Protein AF-A0A512DEV1-F1 (afdb_monomer)

Structure (mmCIF, N/CA/C/O backbone):
data_AF-A0A512DEV1-F1
#
_entry.id   AF-A0A512DEV1-F1
#
loop_
_atom_site.group_PDB
_atom_site.id
_atom_site.type_symbol
_atom_site.label_atom_id
_atom_site.label_alt_id
_atom_site.label_comp_id
_atom_site.label_asym_id
_atom_site.label_entity_id
_atom_site.label_seq_id
_atom_site.pdbx_PDB_ins_code
_atom_site.Cartn_x
_atom_site.Cartn_y
_atom_site.Cartn_z
_atom_site.occupancy
_atom_site.B_iso_or_equiv
_atom_site.auth_seq_id
_atom_site.auth_comp_id
_atom_site.auth_asym_id
_atom_site.auth_atom_id
_atom_site.pdbx_PDB_model_num
ATOM 1 N N . MET A 1 1 ? 10.217 -0.269 -14.089 1.00 67.56 1 MET A N 1
ATOM 2 C CA . MET A 1 1 ? 8.914 -0.050 -13.448 1.00 67.56 1 MET A CA 1
ATOM 3 C C . MET A 1 1 ? 8.891 1.319 -12.784 1.00 67.56 1 MET A C 1
ATOM 5 O O . MET A 1 1 ? 9.074 1.445 -11.591 1.00 67.56 1 MET A O 1
ATOM 9 N N . LYS A 1 2 ? 8.782 2.394 -13.569 1.00 65.94 2 LYS A N 1
ATOM 10 C CA . LYS A 1 2 ? 8.491 3.703 -12.971 1.00 65.94 2 LYS A CA 1
ATOM 11 C C . LYS A 1 2 ? 6.970 3.801 -12.887 1.00 65.94 2 LYS A C 1
ATOM 13 O O . LYS A 1 2 ? 6.325 3.491 -13.883 1.00 65.94 2 LYS A O 1
ATOM 18 N N . GLY A 1 3 ? 6.440 4.216 -11.741 1.00 77.00 3 GLY A N 1
ATOM 19 C CA . GLY A 1 3 ? 4.995 4.345 -11.544 1.00 77.00 3 GLY A CA 1
ATOM 20 C C . GLY A 1 3 ? 4.308 3.142 -10.896 1.00 77.00 3 GLY A C 1
ATOM 21 O O . GLY A 1 3 ? 3.084 3.136 -10.868 1.00 77.00 3 GLY A O 1
ATOM 22 N N . ASP A 1 4 ? 5.053 2.164 -10.357 1.00 92.88 4 ASP A N 1
ATOM 23 C CA . ASP A 1 4 ? 4.470 1.231 -9.382 1.00 92.88 4 ASP A CA 1
ATOM 24 C C . ASP A 1 4 ? 4.032 2.044 -8.167 1.00 92.88 4 ASP A C 1
ATOM 26 O O . ASP A 1 4 ? 4.841 2.784 -7.596 1.00 92.88 4 ASP A O 1
ATOM 30 N N . ARG A 1 5 ? 2.763 1.928 -7.794 1.00 94.56 5 ARG A N 1
ATOM 31 C CA . ARG A 1 5 ? 2.149 2.715 -6.733 1.00 94.56 5 ARG A CA 1
ATOM 32 C C . ARG A 1 5 ? 1.328 1.819 -5.819 1.00 94.56 5 ARG A C 1
ATO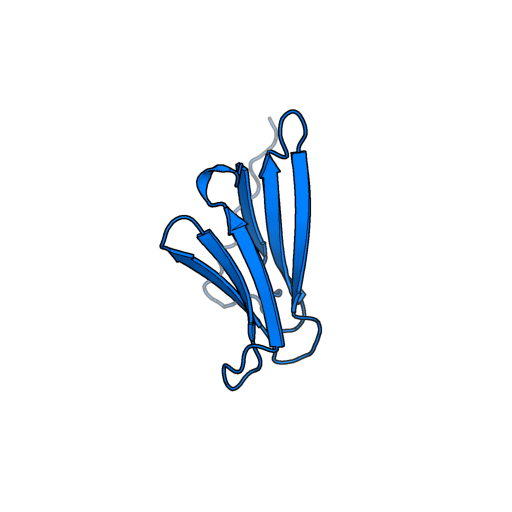M 34 O O . ARG A 1 5 ? 0.615 0.941 -6.286 1.00 94.56 5 ARG A O 1
ATOM 41 N N . VAL A 1 6 ? 1.361 2.103 -4.526 1.00 97.38 6 VAL A N 1
ATOM 42 C CA . VAL A 1 6 ? 0.447 1.529 -3.540 1.00 97.38 6 VAL A CA 1
ATOM 43 C C . VAL A 1 6 ? -0.294 2.663 -2.852 1.00 97.38 6 VAL A C 1
ATOM 45 O O . VAL A 1 6 ? 0.323 3.620 -2.387 1.00 97.38 6 VAL A O 1
ATOM 48 N N . GLU A 1 7 ? -1.616 2.554 -2.799 1.00 98.00 7 GLU A N 1
ATOM 49 C CA . GLU A 1 7 ? -2.470 3.417 -1.988 1.00 98.00 7 GLU A CA 1
ATOM 50 C C . GLU A 1 7 ? -2.906 2.653 -0.737 1.00 98.00 7 GLU A C 1
ATOM 52 O O . GLU A 1 7 ? -3.381 1.520 -0.833 1.00 98.00 7 GLU A O 1
ATOM 57 N N . ILE A 1 8 ? -2.734 3.264 0.433 1.00 98.25 8 ILE A N 1
ATOM 58 C CA . ILE A 1 8 ? -3.157 2.710 1.720 1.00 98.25 8 ILE A CA 1
ATOM 59 C C . ILE A 1 8 ? -4.085 3.696 2.401 1.00 98.25 8 ILE A C 1
ATOM 61 O O . ILE A 1 8 ? -3.719 4.848 2.619 1.00 98.25 8 ILE A O 1
ATOM 65 N N . VAL A 1 9 ? -5.252 3.213 2.807 1.00 98.62 9 VAL A N 1
ATOM 66 C CA . VAL A 1 9 ? -6.185 3.957 3.650 1.00 98.62 9 VAL A CA 1
ATOM 67 C C . VAL A 1 9 ? -6.156 3.352 5.045 1.00 98.62 9 VAL A C 1
ATOM 69 O O . VAL A 1 9 ? -6.303 2.137 5.192 1.00 98.62 9 VAL A O 1
ATOM 72 N N . ILE A 1 10 ? -5.978 4.184 6.070 1.00 98.56 10 ILE A N 1
ATOM 73 C CA . ILE A 1 10 ? -6.003 3.760 7.474 1.00 98.56 10 ILE A CA 1
ATOM 74 C C . ILE A 1 10 ? -7.073 4.489 8.284 1.00 98.56 10 ILE A C 1
ATOM 76 O O . ILE A 1 10 ? -7.424 5.625 7.970 1.00 98.56 10 ILE A O 1
ATOM 80 N N . ASP A 1 11 ? -7.510 3.863 9.375 1.00 98.31 11 ASP A N 1
ATOM 81 C CA . ASP A 1 11 ? -8.225 4.523 10.467 1.00 98.31 11 ASP A CA 1
ATOM 82 C C . ASP A 1 11 ? -7.239 5.239 11.409 1.00 98.31 11 ASP A C 1
ATOM 84 O O . ASP A 1 11 ? -6.361 4.633 12.040 1.00 98.31 11 ASP A O 1
ATOM 88 N N . ALA A 1 12 ? -7.406 6.553 11.520 1.00 96.94 12 ALA A N 1
ATOM 89 C CA . ALA A 1 12 ? -6.631 7.431 12.385 1.00 96.94 12 ALA A CA 1
ATOM 90 C C . ALA A 1 12 ? -7.334 7.747 13.719 1.00 96.94 12 ALA A C 1
ATOM 92 O O . ALA A 1 12 ? -6.893 8.636 14.444 1.00 96.94 12 ALA A O 1
ATOM 93 N N . GLY A 1 13 ? -8.372 6.989 14.087 1.00 93.81 13 GLY A N 1
ATOM 94 C CA . GLY A 1 13 ? -9.124 7.176 15.327 1.00 93.81 13 GLY A CA 1
ATOM 95 C C . GLY A 1 13 ? -10.283 8.151 15.151 1.00 93.81 13 GLY A C 1
ATOM 96 O O . GLY A 1 13 ? -10.360 9.152 15.859 1.00 93.81 13 GLY A O 1
ATOM 97 N N . GLY A 1 14 ? -11.173 7.856 14.200 1.00 94.12 14 GLY A N 1
ATOM 98 C CA . GLY A 1 14 ? -12.365 8.667 13.907 1.00 94.12 14 GLY A CA 1
ATOM 99 C C . GLY A 1 14 ? -12.286 9.459 12.600 1.00 94.12 14 GLY A C 1
ATOM 100 O O . GLY A 1 14 ? -13.233 10.153 12.239 1.00 94.12 14 GLY A O 1
ATOM 101 N N . SER A 1 15 ? -11.180 9.334 11.870 1.00 97.50 15 SER A N 1
ATOM 102 C CA . SER A 1 15 ? -11.018 9.833 10.506 1.00 97.50 15 SER A CA 1
ATOM 103 C C . SER A 1 15 ? -10.173 8.863 9.686 1.00 97.50 15 SER A C 1
ATOM 105 O O . SER A 1 15 ? -9.500 7.986 10.231 1.00 97.50 15 SER A O 1
ATOM 107 N N . THR A 1 16 ? -10.202 9.015 8.365 1.00 98.19 16 THR A N 1
ATOM 108 C CA . THR A 1 16 ? -9.371 8.225 7.456 1.00 98.19 16 THR A CA 1
ATOM 109 C C . THR A 1 16 ? -8.168 9.027 6.985 1.00 98.19 16 THR A C 1
ATOM 111 O O . THR A 1 16 ? -8.311 10.196 6.625 1.00 98.19 16 THR A O 1
ATOM 114 N N . LEU A 1 17 ? -7.004 8.385 6.912 1.00 98.25 17 LEU A N 1
ATOM 115 C CA . LEU A 1 17 ? -5.826 8.934 6.240 1.00 98.25 17 LEU A CA 1
ATOM 116 C C . LEU A 1 17 ? -5.466 8.065 5.043 1.00 98.25 17 LEU A C 1
ATOM 118 O O . LEU A 1 17 ? -5.369 6.845 5.171 1.00 98.25 17 LEU A O 1
ATOM 122 N N . THR A 1 18 ? -5.232 8.712 3.906 1.00 98.31 18 THR A N 1
ATOM 123 C CA . THR A 1 18 ? -4.794 8.060 2.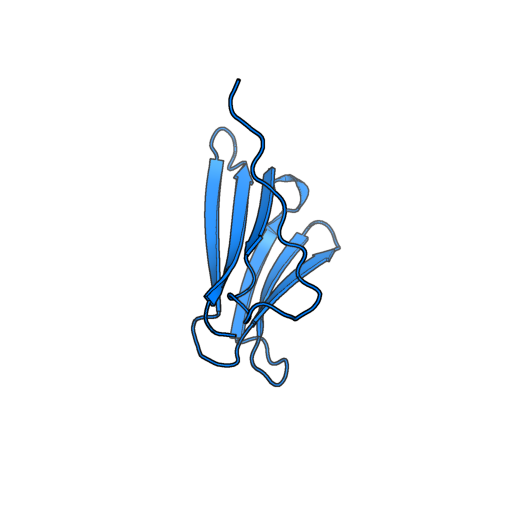672 1.00 98.31 18 THR A CA 1
ATOM 124 C C . THR A 1 18 ? -3.325 8.371 2.425 1.00 98.31 18 THR A C 1
ATOM 126 O O . THR A 1 18 ? -2.916 9.533 2.427 1.00 98.31 18 THR A O 1
ATOM 129 N N . TYR A 1 19 ? -2.537 7.329 2.193 1.00 97.81 19 TYR A N 1
ATOM 130 C CA . TYR A 1 19 ? -1.122 7.401 1.867 1.00 97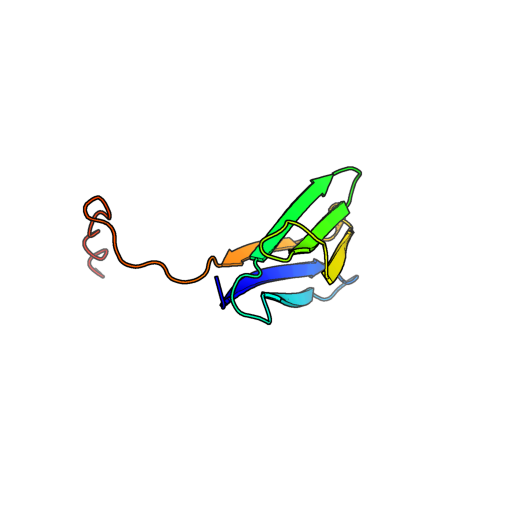.81 19 TYR A CA 1
ATOM 131 C C . TYR A 1 19 ? -0.877 6.817 0.489 1.00 97.81 19 TYR A C 1
ATOM 133 O O . TYR A 1 19 ? -1.369 5.739 0.165 1.00 97.81 19 TYR A O 1
ATOM 141 N N . GLU A 1 20 ? -0.053 7.503 -0.291 1.00 96.56 20 GLU A N 1
ATOM 142 C CA . GLU A 1 20 ? 0.383 7.046 -1.600 1.00 96.56 20 GLU A CA 1
ATOM 143 C C . GLU A 1 20 ? 1.898 6.818 -1.589 1.00 96.56 20 GLU A C 1
ATOM 145 O O . GLU A 1 20 ? 2.679 7.711 -1.251 1.00 96.56 20 GLU A O 1
ATOM 150 N N . ILE A 1 21 ? 2.321 5.599 -1.926 1.00 95.44 21 ILE A N 1
ATOM 151 C CA . ILE A 1 21 ? 3.725 5.199 -1.979 1.00 95.44 21 ILE A CA 1
ATOM 152 C C . ILE A 1 21 ? 4.044 4.780 -3.407 1.00 95.44 21 ILE A C 1
ATOM 154 O O . ILE A 1 21 ? 3.55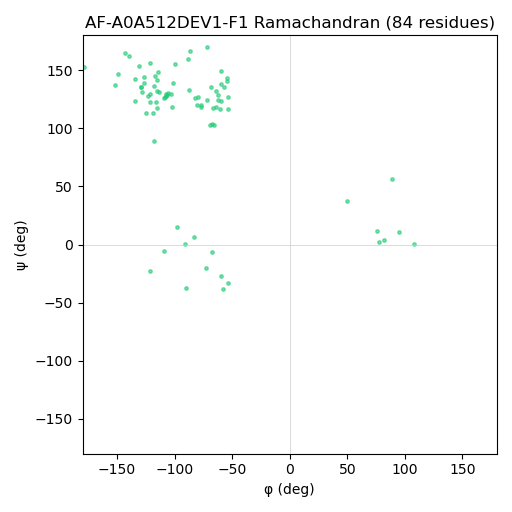8 3.759 -3.881 1.00 95.44 21 ILE A O 1
ATOM 158 N N . GLU A 1 22 ? 4.892 5.553 -4.081 1.00 94.81 22 GLU A N 1
ATOM 159 C CA . GLU A 1 22 ? 5.266 5.309 -5.476 1.00 94.81 22 GLU A CA 1
ATOM 160 C C . GLU A 1 22 ? 6.755 5.006 -5.649 1.00 94.81 22 GLU A C 1
ATOM 162 O O . GLU A 1 22 ? 7.603 5.625 -5.002 1.00 94.81 22 GLU A O 1
ATOM 167 N N . ALA A 1 23 ? 7.0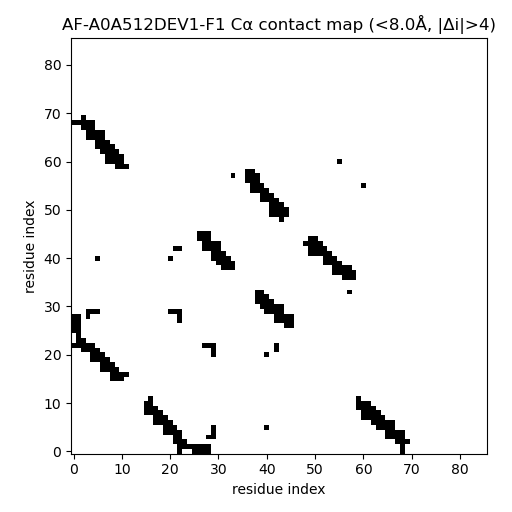98 4.128 -6.592 1.00 94.94 23 ALA A N 1
ATOM 168 C CA . ALA A 1 23 ? 8.470 3.929 -7.042 1.00 94.94 23 ALA A CA 1
ATOM 169 C C . ALA A 1 23 ? 8.982 5.201 -7.738 1.00 94.94 23 ALA A C 1
ATOM 171 O O . ALA A 1 23 ? 8.681 5.479 -8.903 1.00 94.94 23 ALA A O 1
ATOM 172 N N . THR A 1 24 ? 9.807 5.970 -7.025 1.00 87.50 24 THR A N 1
ATOM 173 C CA . THR A 1 24 ? 10.207 7.327 -7.440 1.00 87.50 24 THR A CA 1
ATOM 174 C C . THR A 1 24 ? 11.183 7.368 -8.617 1.00 87.50 24 THR A C 1
ATOM 176 O O . THR A 1 24 ? 11.325 8.396 -9.285 1.00 87.50 24 THR A O 1
ATOM 179 N N . ARG A 1 25 ? 11.890 6.264 -8.892 1.00 91.00 25 ARG A N 1
ATOM 180 C CA . ARG A 1 25 ? 12.926 6.191 -9.934 1.00 91.00 25 ARG A CA 1
ATOM 181 C C . ARG A 1 25 ? 12.752 4.983 -10.840 1.00 91.00 25 ARG A C 1
ATOM 183 O O . ARG A 1 25 ? 12.237 3.941 -10.445 1.00 91.00 25 ARG A O 1
ATOM 190 N N . ALA A 1 26 ? 13.247 5.120 -12.068 1.00 88.00 26 ALA A N 1
ATOM 191 C CA . ALA A 1 26 ? 13.247 4.036 -13.036 1.00 88.00 26 ALA A CA 1
ATOM 192 C C . ALA A 1 26 ? 13.987 2.804 -12.494 1.00 88.00 26 ALA A C 1
ATOM 194 O O . ALA A 1 26 ? 15.068 2.902 -11.917 1.00 88.00 26 ALA A O 1
ATOM 195 N N . 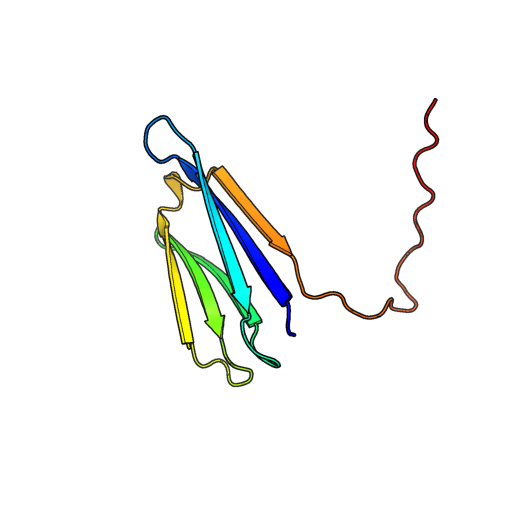GLY A 1 27 ? 13.388 1.632 -12.701 1.00 87.88 27 GLY A N 1
ATOM 196 C CA . GLY A 1 27 ? 13.957 0.354 -12.273 1.00 87.88 27 GLY A CA 1
ATOM 197 C C . GLY A 1 27 ? 13.805 0.049 -10.784 1.00 87.88 27 GLY A C 1
ATOM 198 O O . GLY A 1 27 ? 14.285 -0.998 -10.365 1.00 87.88 27 GLY A O 1
ATOM 199 N N . ARG A 1 28 ? 13.150 0.917 -10.009 1.00 94.38 28 ARG A N 1
ATOM 200 C CA . ARG A 1 28 ? 12.667 0.586 -8.667 1.00 94.38 28 ARG A CA 1
ATOM 201 C C . ARG A 1 28 ? 11.278 -0.042 -8.743 1.00 94.38 28 ARG A C 1
ATOM 203 O O . ARG A 1 28 ? 10.661 0.017 -9.803 1.00 94.38 28 ARG A O 1
ATOM 210 N N . ARG A 1 29 ? 10.832 -0.648 -7.651 1.00 93.88 29 ARG A N 1
ATOM 211 C CA . ARG A 1 29 ? 9.486 -1.215 -7.475 1.00 93.88 29 ARG A CA 1
ATOM 212 C C . ARG A 1 29 ? 8.991 -0.917 -6.070 1.00 93.88 29 ARG A C 1
ATOM 214 O O . ARG A 1 29 ? 9.803 -0.571 -5.211 1.00 93.88 29 ARG A O 1
ATOM 221 N N . VAL A 1 30 ? 7.689 -1.030 -5.860 1.00 96.31 30 VAL A N 1
ATOM 222 C CA . VAL A 1 30 ? 7.087 -0.986 -4.525 1.00 96.31 30 VAL A CA 1
ATOM 223 C C . VAL A 1 30 ? 6.618 -2.389 -4.173 1.00 96.31 30 VAL A C 1
ATOM 225 O O . VAL A 1 30 ? 5.900 -3.005 -4.950 1.00 96.31 30 VAL A O 1
ATOM 228 N N . ASP A 1 31 ? 7.041 -2.874 -3.014 1.00 94.50 31 ASP A N 1
ATOM 229 C CA . ASP A 1 31 ? 6.740 -4.201 -2.495 1.00 94.50 31 ASP A CA 1
ATOM 230 C C . ASP A 1 31 ? 5.878 -4.101 -1.250 1.00 94.50 31 ASP A C 1
ATOM 232 O O . ASP A 1 31 ? 6.215 -3.359 -0.328 1.00 94.50 31 ASP A O 1
ATOM 236 N N . VAL A 1 32 ? 4.798 -4.876 -1.201 1.00 96.56 32 VAL A N 1
ATOM 237 C CA . VAL A 1 32 ? 3.935 -4.985 -0.025 1.00 96.56 32 VAL A CA 1
ATOM 238 C C . VAL A 1 32 ? 4.190 -6.318 0.664 1.00 96.56 32 VAL A C 1
ATOM 240 O O . VAL A 1 32 ? 4.175 -7.378 0.042 1.00 96.56 32 VAL A O 1
ATOM 243 N N . THR A 1 33 ? 4.412 -6.278 1.974 1.00 97.25 33 THR A N 1
ATOM 244 C CA . THR A 1 33 ? 4.514 -7.476 2.811 1.00 97.25 33 THR A CA 1
ATOM 245 C C . THR A 1 33 ? 3.600 -7.355 4.021 1.00 97.25 33 THR A C 1
ATOM 247 O O . THR A 1 33 ? 3.531 -6.316 4.674 1.00 97.25 33 THR A O 1
ATOM 250 N N . HIS A 1 34 ? 2.884 -8.435 4.323 1.00 96.94 34 HIS A N 1
ATOM 251 C CA . HIS A 1 34 ? 2.002 -8.534 5.482 1.00 96.94 34 HIS A CA 1
ATOM 252 C C . HIS A 1 34 ? 2.632 -9.490 6.495 1.00 96.94 34 HIS A C 1
ATOM 254 O O . HIS A 1 34 ? 2.954 -10.630 6.160 1.00 96.94 34 HIS A O 1
ATOM 260 N N . GLY A 1 35 ? 2.803 -9.060 7.744 1.00 95.00 35 GLY A N 1
ATOM 261 C CA . GLY A 1 35 ? 3.346 -9.939 8.776 1.00 95.00 35 GLY A CA 1
ATOM 262 C C . GLY A 1 35 ? 3.446 -9.288 10.147 1.00 95.00 35 GLY A C 1
ATOM 263 O O . GLY A 1 35 ? 3.585 -8.078 10.270 1.00 95.00 35 GLY A O 1
ATOM 264 N N . ARG A 1 36 ? 3.383 -10.109 11.204 1.00 95.12 36 ARG A N 1
ATOM 265 C CA . ARG A 1 36 ? 3.559 -9.679 12.610 1.00 95.12 36 ARG A CA 1
ATOM 266 C C . ARG A 1 36 ? 2.709 -8.453 13.005 1.00 95.12 36 ARG A C 1
ATOM 268 O O . ARG A 1 36 ? 3.166 -7.596 13.751 1.00 95.12 36 ARG A O 1
ATOM 275 N N . GLY A 1 37 ? 1.479 -8.366 12.495 1.00 97.50 37 GLY A N 1
ATOM 276 C CA . GLY A 1 37 ? 0.563 -7.256 12.792 1.00 97.50 37 GLY A CA 1
ATOM 277 C C . GLY A 1 37 ? 0.885 -5.942 12.072 1.00 97.50 37 GLY A C 1
ATOM 278 O O . GLY A 1 37 ? 0.301 -4.913 12.407 1.00 97.50 37 GLY A O 1
ATOM 279 N N . VAL A 1 38 ? 1.777 -5.964 11.081 1.00 98.00 38 VAL A N 1
ATOM 280 C CA . VAL A 1 38 ? 2.192 -4.800 10.295 1.00 98.00 38 VAL A CA 1
ATOM 281 C C . VAL A 1 38 ? 2.021 -5.092 8.804 1.00 98.00 38 VAL A C 1
ATOM 283 O O . VAL A 1 38 ? 2.234 -6.215 8.342 1.00 98.00 38 VAL A O 1
ATOM 286 N N . VAL A 1 39 ? 1.633 -4.064 8.057 1.00 98.31 39 VAL A N 1
ATOM 287 C CA . VAL A 1 39 ? 1.761 -4.005 6.601 1.00 98.31 39 VAL A CA 1
ATOM 288 C C . VAL A 1 39 ? 2.959 -3.119 6.293 1.00 98.31 39 VAL A C 1
ATOM 290 O O . VAL A 1 39 ? 2.991 -1.951 6.686 1.00 98.31 39 VAL A O 1
ATOM 293 N N . GLU A 1 40 ? 3.969 -3.681 5.643 1.00 98.12 40 GLU A N 1
ATOM 294 C CA . GLU A 1 40 ? 5.182 -2.976 5.250 1.00 98.12 40 GLU A CA 1
ATOM 295 C C . GLU A 1 40 ? 5.181 -2.759 3.737 1.00 98.12 40 GLU A C 1
ATOM 297 O O . GLU A 1 40 ? 4.994 -3.698 2.966 1.00 98.12 40 GLU A O 1
ATOM 302 N N . VAL A 1 41 ? 5.390 -1.508 3.333 1.00 97.69 41 VAL A N 1
ATOM 303 C CA . VAL A 1 41 ? 5.492 -1.086 1.938 1.00 97.69 41 VAL A CA 1
ATOM 304 C C . VAL A 1 41 ? 6.899 -0.567 1.697 1.00 97.69 41 VAL A C 1
ATOM 306 O O . VAL A 1 41 ? 7.322 0.413 2.317 1.00 97.69 41 VAL A O 1
ATOM 309 N N . VAL A 1 42 ? 7.636 -1.221 0.807 1.00 96.94 42 VAL A N 1
ATOM 310 C CA . VAL A 1 42 ? 9.057 -0.959 0.581 1.00 96.94 42 VAL A CA 1
ATOM 311 C C . VAL A 1 42 ? 9.285 -0.566 -0.862 1.00 96.94 42 VAL A C 1
ATOM 313 O O . VAL A 1 42 ? 8.998 -1.326 -1.776 1.00 96.94 42 VAL A O 1
ATOM 316 N N . GLU A 1 43 ? 9.867 0.605 -1.082 1.00 96.25 43 GLU A N 1
ATOM 317 C CA . GLU A 1 43 ? 10.489 0.894 -2.366 1.00 96.25 43 GLU A CA 1
ATOM 318 C C . GLU A 1 43 ? 11.840 0.178 -2.412 1.00 96.25 43 GLU A C 1
ATOM 320 O O . GLU A 1 43 ? 12.721 0.451 -1.589 1.00 96.25 43 GLU A O 1
ATOM 325 N N . THR A 1 44 ? 12.020 -0.720 -3.376 1.00 95.88 44 THR A N 1
ATOM 326 C CA . THR A 1 44 ? 13.261 -1.472 -3.581 1.00 95.88 44 THR A CA 1
ATOM 327 C C . THR A 1 44 ? 13.918 -1.087 -4.904 1.00 95.88 44 THR A C 1
ATOM 329 O O . THR A 1 44 ? 13.267 -0.695 -5.878 1.00 95.88 44 THR A O 1
ATOM 332 N N . THR A 1 45 ? 15.250 -1.140 -4.957 1.00 94.06 45 THR A N 1
ATOM 333 C CA . THR A 1 45 ? 15.990 -1.037 -6.221 1.00 94.06 45 THR A CA 1
ATOM 334 C C . THR A 1 45 ? 15.817 -2.303 -7.056 1.00 94.06 45 THR A C 1
ATOM 336 O O . THR A 1 45 ? 15.369 -3.334 -6.562 1.00 94.06 45 THR A O 1
ATOM 339 N N . ARG A 1 46 ? 16.263 -2.274 -8.319 1.00 90.25 46 ARG A N 1
ATOM 340 C CA . ARG A 1 46 ? 16.312 -3.477 -9.167 1.00 90.25 46 ARG A CA 1
ATOM 341 C C . ARG A 1 46 ? 17.081 -4.636 -8.515 1.00 90.25 46 ARG A C 1
ATOM 343 O O . ARG A 1 46 ? 16.736 -5.786 -8.743 1.00 90.25 46 ARG A O 1
ATOM 350 N N . GLY A 1 47 ? 18.110 -4.327 -7.723 1.00 90.75 47 GLY A N 1
ATOM 351 C CA . GLY A 1 47 ? 18.911 -5.315 -6.995 1.00 90.75 47 GLY A CA 1
ATOM 352 C C . GLY A 1 47 ? 18.297 -5.772 -5.668 1.00 90.75 47 GLY A C 1
ATOM 353 O O . GLY A 1 47 ? 18.965 -6.469 -4.916 1.00 90.75 47 GLY A O 1
ATOM 354 N N . GLY A 1 48 ? 17.069 -5.352 -5.346 1.00 92.56 48 GLY A N 1
ATOM 355 C CA . GLY A 1 48 ? 16.375 -5.720 -4.109 1.00 92.56 48 GLY A CA 1
ATOM 356 C C . GLY A 1 48 ? 16.773 -4.899 -2.880 1.00 92.56 48 GLY A C 1
ATOM 357 O O . GLY A 1 48 ? 16.286 -5.166 -1.787 1.00 92.56 48 GLY A O 1
ATOM 358 N N . THR A 1 49 ? 17.633 -3.886 -3.022 1.00 95.88 49 THR A N 1
ATOM 359 C CA . THR A 1 49 ? 18.019 -3.031 -1.890 1.00 95.88 49 THR A CA 1
ATOM 360 C C . THR A 1 49 ? 16.848 -2.127 -1.492 1.00 95.88 49 THR A C 1
ATOM 362 O O . THR A 1 49 ? 16.378 -1.370 -2.349 1.00 95.88 49 THR A O 1
ATOM 365 N N . PRO A 1 50 ? 16.388 -2.140 -0.229 1.00 96.00 50 PRO A N 1
ATOM 366 C CA . PRO A 1 50 ? 15.360 -1.216 0.235 1.00 96.00 50 PRO A CA 1
ATOM 367 C C . PRO A 1 50 ? 15.913 0.212 0.264 1.00 96.00 50 PRO A C 1
ATOM 369 O O . PRO A 1 50 ? 17.031 0.449 0.718 1.00 96.00 50 PRO A O 1
ATOM 372 N N . VAL A 1 51 ? 15.138 1.175 -0.233 1.00 95.25 51 VAL A N 1
ATOM 373 C CA . VAL A 1 51 ? 15.523 2.601 -0.254 1.00 95.25 51 VAL A CA 1
ATOM 374 C C . VAL A 1 51 ? 14.548 3.494 0.499 1.00 95.25 51 VAL A C 1
ATOM 376 O O . VAL A 1 51 ? 14.925 4.584 0.921 1.00 95.25 51 VAL A O 1
ATOM 379 N N . ARG A 1 52 ? 13.302 3.050 0.670 1.00 95.06 52 ARG A N 1
ATOM 380 C CA . ARG A 1 52 ? 12.296 3.720 1.493 1.00 95.06 52 ARG A CA 1
ATOM 381 C C . ARG A 1 52 ? 11.324 2.676 2.016 1.00 95.06 52 ARG A C 1
ATOM 383 O O . ARG A 1 52 ? 10.880 1.831 1.248 1.00 95.06 52 ARG A O 1
ATOM 390 N N . THR A 1 53 ? 10.969 2.784 3.287 1.00 96.50 53 THR A N 1
ATOM 391 C CA . THR A 1 53 ? 10.047 1.864 3.954 1.00 96.50 53 THR A CA 1
ATOM 392 C C . THR A 1 53 ? 8.957 2.662 4.650 1.00 96.50 53 THR A C 1
ATOM 394 O O . THR A 1 53 ? 9.253 3.594 5.396 1.00 96.50 53 THR A O 1
ATOM 397 N N . ALA A 1 54 ?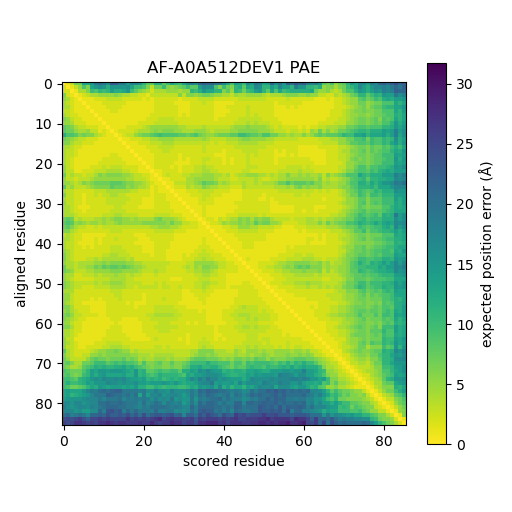 7.707 2.271 4.432 1.00 97.31 54 ALA A N 1
ATOM 398 C CA . ALA A 1 54 ? 6.556 2.699 5.211 1.00 97.31 54 ALA A CA 1
ATOM 399 C C . ALA A 1 54 ? 5.967 1.486 5.939 1.00 97.31 54 ALA A C 1
ATOM 401 O O . ALA A 1 54 ? 5.936 0.382 5.396 1.00 97.31 54 ALA A O 1
ATOM 402 N N . ARG A 1 55 ? 5.512 1.680 7.178 1.00 97.94 55 ARG A N 1
ATOM 403 C CA . ARG A 1 55 ? 4.900 0.628 7.995 1.00 97.94 55 ARG A CA 1
ATOM 404 C C . ARG A 1 55 ? 3.578 1.108 8.558 1.00 97.94 55 ARG A C 1
ATOM 406 O O . ARG A 1 55 ? 3.499 2.210 9.096 1.00 97.94 55 ARG A O 1
ATOM 413 N N . PHE A 1 56 ? 2.578 0.244 8.482 1.00 98.25 56 PHE A N 1
ATOM 414 C CA . PHE A 1 56 ? 1.226 0.500 8.954 1.00 98.25 56 PHE A CA 1
ATOM 415 C C . PHE A 1 56 ? 0.802 -0.613 9.901 1.00 98.25 56 PHE A C 1
ATOM 417 O O . PHE A 1 56 ? 1.058 -1.787 9.645 1.00 98.25 56 PHE A O 1
ATOM 424 N N . MET A 1 57 ? 0.132 -0.261 10.994 1.00 98.25 57 MET A N 1
ATOM 425 C CA . MET A 1 57 ? -0.491 -1.253 11.870 1.00 98.25 57 MET A CA 1
ATOM 426 C C . MET A 1 57 ? -1.593 -1.966 11.086 1.00 98.25 57 MET A C 1
ATOM 428 O O . MET A 1 57 ? -2.555 -1.321 10.675 1.00 98.25 57 MET A O 1
ATOM 432 N N . ALA A 1 58 ? -1.482 -3.282 10.898 1.00 98.00 58 ALA A N 1
ATOM 433 C CA . ALA A 1 58 ? -2.397 -4.037 10.043 1.00 98.00 58 ALA A CA 1
ATOM 434 C C . ALA A 1 58 ? -3.859 -3.901 10.495 1.00 98.00 58 ALA A C 1
ATOM 436 O O . ALA A 1 58 ? -4.742 -3.723 9.667 1.00 98.00 58 ALA A O 1
ATOM 437 N N . GLY A 1 59 ? -4.103 -3.878 11.811 1.00 97.69 59 GLY A N 1
ATOM 438 C CA . GLY A 1 59 ? -5.445 -3.700 12.378 1.00 97.69 59 GLY A CA 1
ATOM 439 C C . GLY A 1 59 ? -6.077 -2.323 12.143 1.00 97.69 59 GLY A C 1
ATOM 440 O O . GLY A 1 59 ? -7.234 -2.136 12.495 1.00 97.69 59 GLY A O 1
ATOM 441 N N . ARG A 1 60 ? -5.338 -1.358 11.581 1.00 97.75 60 ARG A N 1
ATOM 442 C CA . ARG A 1 60 ? -5.851 -0.031 11.211 1.00 97.75 60 ARG A CA 1
ATOM 443 C C . ARG A 1 60 ? -5.953 0.176 9.703 1.00 97.75 60 ARG A C 1
ATOM 445 O O . ARG A 1 60 ? -6.446 1.218 9.292 1.00 97.75 60 ARG A O 1
ATOM 452 N N . VAL A 1 61 ? -5.480 -0.760 8.880 1.00 98.19 61 VAL A N 1
ATOM 453 C CA . VAL A 1 61 ? -5.573 -0.641 7.420 1.00 98.19 61 VAL A CA 1
ATOM 454 C C . VAL A 1 61 ? -7.000 -0.965 6.990 1.00 98.19 61 VAL A C 1
ATOM 456 O O . VAL A 1 61 ? -7.482 -2.072 7.206 1.00 98.19 61 VAL A O 1
ATOM 459 N N . LEU A 1 62 ? -7.667 0.013 6.382 1.00 98.00 62 LEU A N 1
ATOM 460 C CA . LEU A 1 62 ? -9.027 -0.106 5.858 1.00 98.00 62 LEU A CA 1
ATOM 461 C C . LEU A 1 62 ? -9.026 -0.574 4.402 1.00 98.00 62 LEU A C 1
ATOM 463 O O . LEU A 1 62 ? -9.889 -1.348 3.998 1.00 98.00 62 LEU A O 1
ATOM 467 N N . ALA A 1 63 ? -8.051 -0.109 3.618 1.00 98.12 63 ALA A N 1
ATOM 468 C CA . ALA A 1 63 ? -7.871 -0.514 2.232 1.00 98.12 63 ALA A CA 1
ATOM 469 C C . ALA A 1 63 ? -6.393 -0.479 1.839 1.00 98.12 63 ALA A C 1
ATOM 471 O O . ALA A 1 63 ? -5.636 0.383 2.292 1.00 98.12 63 ALA A O 1
ATOM 472 N N . LEU A 1 64 ? -6.011 -1.404 0.960 1.00 97.75 64 LEU A N 1
ATOM 473 C CA . LEU A 1 64 ? -4.723 -1.428 0.284 1.00 97.75 64 LEU A CA 1
ATOM 474 C C . LEU A 1 64 ? -4.969 -1.724 -1.191 1.00 97.75 64 LEU A C 1
ATOM 476 O O . LEU A 1 64 ? -5.587 -2.733 -1.526 1.00 97.75 64 LEU A O 1
ATOM 480 N N . VAL A 1 65 ? -4.498 -0.837 -2.062 1.00 97.56 65 VAL A N 1
ATOM 481 C CA . VAL A 1 65 ? -4.634 -0.982 -3.511 1.00 97.56 65 VAL A CA 1
ATOM 482 C C . VAL A 1 65 ? -3.257 -0.906 -4.142 1.00 97.56 65 VAL A C 1
ATOM 484 O O . VAL A 1 65 ? -2.613 0.144 -4.145 1.00 97.56 65 VAL A O 1
ATOM 487 N N . GLU A 1 66 ? -2.823 -2.022 -4.714 1.00 95.00 66 GLU A N 1
ATOM 488 C CA . GLU A 1 66 ? -1.639 -2.069 -5.560 1.00 95.00 66 GLU A CA 1
ATOM 489 C C . GLU A 1 66 ? -2.015 -1.618 -6.974 1.00 95.00 66 GLU A C 1
ATOM 491 O O . GLU A 1 66 ? -2.943 -2.136 -7.596 1.00 95.00 66 GLU A O 1
ATOM 496 N N . ARG A 1 67 ? -1.290 -0.626 -7.485 1.00 92.25 67 ARG A N 1
ATOM 497 C CA . ARG A 1 67 ? -1.381 -0.119 -8.854 1.00 92.25 67 ARG A CA 1
ATOM 498 C C . ARG A 1 67 ? -0.033 -0.349 -9.538 1.00 92.25 67 ARG A C 1
ATOM 500 O O . ARG A 1 67 ? 0.841 0.519 -9.465 1.00 92.25 67 ARG A O 1
ATOM 507 N N . PRO A 1 68 ? 0.158 -1.520 -10.173 1.00 87.56 68 PRO A N 1
ATOM 508 C CA . PRO A 1 68 ? 1.374 -1.809 -10.919 1.00 87.56 68 PRO A CA 1
ATOM 509 C C . PRO A 1 68 ? 1.568 -0.801 -12.049 1.00 87.56 68 PRO A C 1
ATOM 511 O O . PRO A 1 68 ? 0.593 -0.310 -12.629 1.00 87.56 68 PRO A O 1
ATOM 514 N N . ALA A 1 69 ? 2.822 -0.520 -12.397 1.00 87.31 69 ALA A N 1
ATOM 515 C CA . ALA A 1 69 ? 3.126 0.293 -13.560 1.00 87.31 69 ALA A CA 1
ATOM 516 C C . ALA A 1 69 ? 2.452 -0.305 -14.812 1.00 87.31 69 ALA A C 1
ATOM 518 O O . ALA A 1 69 ? 2.467 -1.530 -14.988 1.00 87.31 69 ALA A O 1
ATOM 519 N N . PRO A 1 70 ? 1.904 0.537 -15.709 1.00 83.94 70 PRO A N 1
ATOM 520 C CA . PRO A 1 70 ? 1.326 0.071 -16.960 1.00 83.94 70 PRO A CA 1
ATOM 521 C C . PRO A 1 70 ? 2.335 -0.786 -17.729 1.00 83.94 70 PRO A C 1
ATOM 523 O O . PRO A 1 70 ? 3.467 -0.358 -17.977 1.00 83.94 70 PRO A O 1
ATOM 526 N N . ARG A 1 71 ? 1.922 -1.995 -18.109 1.00 83.56 71 ARG A N 1
ATOM 527 C CA . ARG A 1 71 ? 2.658 -2.835 -19.057 1.00 83.56 71 ARG A CA 1
ATOM 528 C C . ARG A 1 71 ? 2.030 -2.725 -20.447 1.00 83.56 71 ARG A C 1
ATOM 530 O O . ARG A 1 71 ? 0.852 -2.383 -20.551 1.00 83.56 71 ARG A O 1
ATOM 537 N N . PRO A 1 72 ? 2.806 -2.990 -21.512 1.00 83.75 72 PRO A N 1
ATOM 538 C CA . PRO A 1 72 ? 2.242 -3.208 -22.836 1.00 83.75 72 PRO A CA 1
ATOM 539 C C . PRO A 1 72 ? 1.185 -4.311 -22.773 1.00 83.75 72 PRO A C 1
ATOM 541 O O . PRO A 1 72 ? 1.372 -5.273 -22.029 1.00 83.75 72 PRO A O 1
ATOM 544 N N . ALA A 1 73 ? 0.116 -4.166 -23.556 1.00 81.25 73 ALA A N 1
ATOM 545 C CA . ALA A 1 73 ? -0.875 -5.223 -23.682 1.00 81.25 73 ALA A CA 1
ATOM 546 C C . ALA A 1 73 ? -0.219 -6.471 -24.294 1.00 81.25 73 ALA A C 1
ATOM 548 O O . ALA A 1 73 ? 0.457 -6.377 -25.324 1.00 81.25 73 ALA A O 1
ATOM 549 N N . GLU A 1 74 ? -0.395 -7.614 -23.648 1.00 84.25 74 GLU A N 1
ATOM 550 C CA . GLU A 1 74 ? 0.091 -8.910 -24.111 1.00 84.25 74 GLU A CA 1
ATOM 551 C C . GLU A 1 74 ? -0.959 -9.577 -25.013 1.00 84.25 74 GLU A C 1
ATOM 553 O O . GLU A 1 74 ? -2.134 -9.209 -25.014 1.00 84.25 74 GLU A O 1
ATOM 558 N N . ALA A 1 75 ? -0.536 -10.541 -25.838 1.00 81.75 75 ALA A N 1
ATOM 559 C CA . ALA A 1 75 ? -1.425 -11.195 -26.807 1.00 81.75 75 ALA A CA 1
ATOM 560 C C . ALA A 1 75 ? -2.625 -11.897 -26.140 1.00 81.75 75 ALA A C 1
ATOM 562 O O . ALA A 1 75 ? -3.692 -11.991 -26.746 1.00 81.75 75 ALA A O 1
ATOM 563 N N . ASP A 1 76 ? -2.445 -12.323 -24.889 1.00 83.94 76 ASP A N 1
ATOM 564 C CA . ASP A 1 76 ? -3.444 -13.034 -24.094 1.00 83.94 76 ASP A CA 1
ATOM 565 C C . ASP A 1 76 ? -4.327 -12.094 -23.252 1.00 83.94 76 ASP A C 1
ATOM 567 O O . ASP A 1 76 ? -5.228 -12.557 -22.547 1.00 83.94 76 ASP A O 1
ATOM 571 N N . ASP A 1 77 ? -4.120 -10.772 -23.327 1.00 85.12 77 ASP A N 1
ATOM 572 C CA . ASP A 1 77 ? -4.989 -9.809 -22.653 1.00 85.12 77 ASP A CA 1
ATOM 573 C C . ASP A 1 77 ? -6.379 -9.815 -23.307 1.00 85.12 77 ASP A C 1
ATOM 575 O O . ASP A 1 77 ? -6.613 -9.270 -24.394 1.00 85.12 77 ASP A O 1
ATOM 579 N N . VAL A 1 78 ? -7.339 -10.442 -22.626 1.00 80.19 78 VAL A N 1
ATOM 580 C CA . VAL A 1 78 ? -8.714 -10.567 -23.112 1.00 80.19 78 VAL A CA 1
ATOM 581 C C . VAL A 1 78 ? -9.376 -9.191 -23.156 1.00 80.19 78 VAL A C 1
ATOM 583 O O . VAL A 1 78 ? -9.608 -8.548 -22.131 1.00 80.19 78 VAL A O 1
ATOM 586 N N . ARG A 1 79 ? -9.763 -8.750 -24.357 1.00 75.62 79 ARG A N 1
ATOM 587 C CA . ARG A 1 79 ? -10.629 -7.576 -24.520 1.00 75.62 79 ARG A CA 1
ATOM 588 C C . ARG A 1 79 ? -12.032 -7.910 -24.021 1.00 75.62 79 ARG A C 1
ATOM 590 O O . ARG A 1 79 ? -12.803 -8.570 -24.712 1.00 75.62 79 ARG A O 1
ATOM 597 N N . VAL A 1 80 ? -12.368 -7.439 -22.824 1.00 80.25 80 VAL A N 1
ATOM 598 C CA . VAL A 1 80 ? -13.710 -7.595 -22.255 1.00 80.25 80 VAL A CA 1
ATOM 599 C C . VAL A 1 80 ? -14.641 -6.549 -22.872 1.00 80.25 80 VAL A C 1
ATOM 601 O O . VAL A 1 80 ? -14.336 -5.355 -22.864 1.00 80.25 80 VAL A O 1
ATOM 604 N N . ALA A 1 81 ? -15.776 -6.987 -23.426 1.00 81.19 81 ALA A N 1
ATOM 605 C CA . ALA A 1 81 ? -16.801 -6.071 -23.915 1.00 81.19 81 ALA A CA 1
ATOM 606 C C . ALA A 1 81 ? -17.377 -5.269 -22.731 1.00 81.19 81 ALA A C 1
ATOM 608 O O . ALA A 1 81 ? -17.712 -5.875 -21.709 1.00 81.19 81 ALA A O 1
ATOM 609 N N . PRO A 1 82 ? -17.504 -3.934 -22.836 1.00 78.62 82 PRO A N 1
ATOM 610 C CA . PRO A 1 82 ? -18.075 -3.142 -21.758 1.00 78.62 82 PRO A CA 1
ATOM 611 C C . PRO A 1 82 ? -19.504 -3.611 -21.473 1.00 78.62 82 PRO A C 1
ATOM 613 O O . PRO A 1 82 ? -20.273 -3.893 -22.398 1.00 78.62 82 PRO A O 1
ATOM 616 N N . LEU A 1 83 ? -19.849 -3.695 -20.185 1.00 83.06 83 LEU A N 1
ATOM 617 C CA . LEU A 1 83 ? -21.222 -3.924 -19.743 1.00 83.06 83 LEU A CA 1
ATOM 618 C C . LEU A 1 83 ? -22.101 -2.866 -20.409 1.00 83.06 83 LEU A C 1
ATOM 620 O O . LEU A 1 83 ? -21.901 -1.669 -20.205 1.00 83.06 83 LEU A O 1
ATOM 624 N N . ARG A 1 84 ? -23.033 -3.308 -21.259 1.00 80.06 84 ARG A N 1
ATOM 625 C CA . ARG A 1 84 ? -23.988 -2.404 -21.895 1.00 80.06 84 ARG A CA 1
ATOM 626 C C . ARG A 1 84 ? -24.794 -1.744 -20.780 1.00 80.06 84 ARG A C 1
ATOM 628 O O . ARG A 1 84 ? -25.470 -2.440 -20.027 1.00 80.06 84 ARG A O 1
ATOM 635 N N . SER A 1 85 ? -24.685 -0.426 -20.658 1.00 72.12 85 SER A N 1
ATOM 636 C CA . SER A 1 85 ? -25.596 0.371 -19.843 1.00 72.12 85 SER A CA 1
ATOM 637 C C . SER A 1 85 ? -27.011 0.176 -20.385 1.00 72.12 85 SER A C 1
ATOM 639 O O . SER A 1 85 ? -27.222 0.350 -21.588 1.00 72.12 85 SER A O 1
ATOM 641 N N . ALA A 1 86 ? -27.907 -0.273 -19.505 1.00 64.00 86 ALA A N 1
ATOM 642 C CA . ALA A 1 86 ? -29.321 -0.514 -19.780 1.00 64.00 86 ALA A CA 1
ATOM 643 C C . ALA A 1 86 ? -30.075 0.781 -20.103 1.00 64.00 86 ALA A C 1
ATOM 645 O O . ALA A 1 86 ? -29.677 1.839 -19.561 1.00 64.00 86 ALA A O 1
#

Radius of gyration: 16.14 Å; Cα contacts (8 Å, |Δi|>4): 157; chains: 1; bounding box: 48×23×42 Å

Mean predicted aligned error: 6.11 Å

Organism: NCBI:txid515326

Foldseek 3Di:
DFFWKKWWWFDPPPDIDIDIDGLHDPQWHWDWDDDPQKIKIFTAHNVRHTDDIDIDRNVGTPDMDTDGDDDPDDPPNDDDDPDPDD

Solvent-accessible surface area (backbone atoms only — not comparable to full-atom values): 5185 Å² total; per-residue (Å²): 73,54,54,15,32,36,42,38,32,29,59,72,82,92,49,79,46,79,46,79,50,61,14,88,44,80,46,19,38,58,44,80,48,80,54,97,6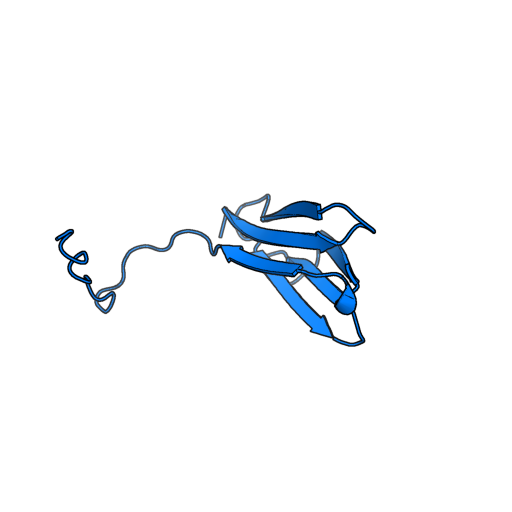4,30,36,38,42,32,31,22,42,77,87,65,49,76,77,46,78,48,78,41,57,41,94,34,55,75,45,77,46,80,41,72,37,90,70,83,88,54,96,82,64,77,85,73,79,77,82,78,80,128

Nearest PDB structures (folds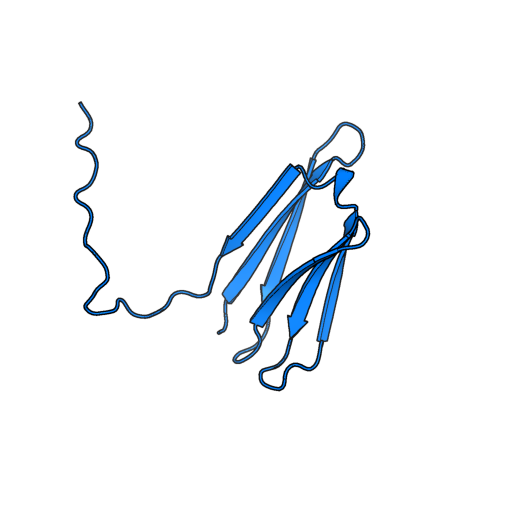eek):
  6v3a-assembly1_O  TM=3.972E-01  e=1.443E-01  Acinetobacter baumannii AB0057
  5dm7-assembly1_M  TM=3.644E-01  e=1.291E-01  Deinococcus radiodurans
  8uua-assembly1_R  TM=3.074E-01  e=1.035E-01  Listeria innocua
  8uu4-assembly1_R  TM=3.485E-01  e=2.655E-01  Listeria innocua
  9ioz-assembly1_K  TM=3.315E-01  e=9.225E+00  Escherichia phage T5

Secondary structure (DSSP, 8-state):
-TT-EEEEEEE-SSSEEEEEEE--STT-EEEEEEETTEEEEEEE-TTS-EEEEEEEEGGGEEEEEEEPPPPPPPTT---PPPPPP-

Sequence (86 aa):
MKGDRVEIVIDAGGSTLTYEIEATRAGRRVDVTHGRGVVEVVETTRGGTPVRTARFMAGRVLALVERPAPRPAEADDVRVAPLRSA

pLDDT: mean 91.66, std 8.21, range [64.0, 98.62]